Protein AF-A0A7C0VFG9-F1 (afdb_monomer_li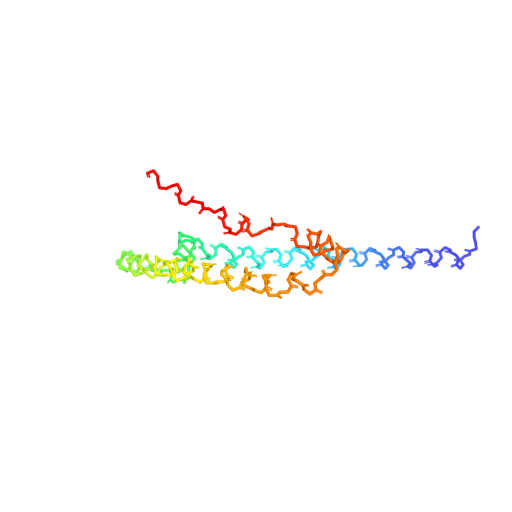te)

Radius of gyration: 24.63 Å; chains: 1; bounding box: 64×40×56 Å

Structure (mmCIF, N/CA/C/O backbone):
data_AF-A0A7C0VFG9-F1
#
_entry.id   AF-A0A7C0VFG9-F1
#
loop_
_atom_site.group_PDB
_atom_site.id
_atom_site.type_symbol
_atom_site.label_atom_id
_atom_site.label_alt_id
_atom_site.label_comp_id
_atom_site.label_asym_id
_atom_site.label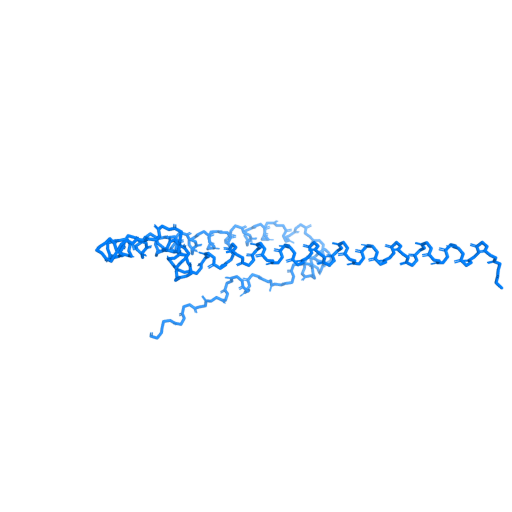_entity_id
_atom_site.label_seq_id
_atom_site.pdbx_PDB_ins_code
_atom_site.Cartn_x
_atom_site.Cartn_y
_atom_site.Cartn_z
_atom_site.occupancy
_atom_site.B_iso_or_equiv
_atom_site.auth_seq_id
_atom_site.auth_comp_id
_atom_site.auth_asym_id
_atom_site.auth_atom_id
_atom_site.pdbx_PDB_model_num
ATOM 1 N N . MET A 1 1 ? 48.348 14.661 -16.070 1.00 58.69 1 MET A N 1
ATOM 2 C CA . MET A 1 1 ? 46.883 14.798 -16.270 1.00 58.69 1 MET A CA 1
ATOM 3 C C . MET A 1 1 ? 46.564 16.241 -16.620 1.00 58.69 1 MET A C 1
ATOM 5 O O . MET A 1 1 ? 46.952 17.123 -15.863 1.00 58.69 1 MET A O 1
ATOM 9 N N . ASN A 1 2 ? 45.917 16.476 -17.762 1.00 79.06 2 ASN A N 1
ATOM 10 C CA . ASN A 1 2 ? 45.603 17.822 -18.243 1.00 79.06 2 ASN A CA 1
ATOM 11 C C . ASN A 1 2 ? 44.552 18.489 -17.327 1.00 79.06 2 ASN A C 1
ATOM 13 O O . ASN A 1 2 ? 43.694 17.800 -16.768 1.00 79.06 2 ASN A O 1
ATOM 17 N N . VAL A 1 3 ? 44.618 19.812 -17.153 1.00 86.69 3 VAL A N 1
ATOM 18 C CA . VAL A 1 3 ? 43.721 20.577 -16.259 1.00 86.69 3 VAL A CA 1
ATOM 19 C C . VAL A 1 3 ? 42.257 20.352 -16.643 1.00 86.69 3 VAL A C 1
ATOM 21 O O . VAL A 1 3 ? 41.425 20.102 -15.778 1.00 86.69 3 VAL A O 1
ATOM 24 N N . LYS A 1 4 ? 41.972 20.289 -17.949 1.00 85.88 4 LYS A N 1
ATOM 25 C CA . LYS A 1 4 ? 40.638 19.988 -18.494 1.00 85.88 4 LYS A CA 1
ATOM 26 C C . LYS A 1 4 ? 40.083 18.651 -17.985 1.00 85.88 4 LYS A C 1
ATOM 28 O O . LYS A 1 4 ? 38.912 18.561 -17.631 1.00 85.88 4 LYS A O 1
ATOM 33 N N . THR A 1 5 ? 40.934 17.627 -17.894 1.00 88.88 5 THR A N 1
ATOM 34 C CA . THR A 1 5 ? 40.551 16.293 -17.414 1.00 88.88 5 THR A CA 1
ATOM 35 C C . THR A 1 5 ? 40.250 16.307 -15.918 1.00 88.88 5 THR A C 1
ATOM 37 O O . THR A 1 5 ? 39.282 15.687 -15.498 1.00 88.88 5 THR A O 1
ATOM 40 N N . LYS A 1 6 ? 41.030 17.048 -15.114 1.00 86.06 6 LYS A N 1
ATOM 41 C CA . LYS A 1 6 ? 40.770 17.219 -13.672 1.00 86.06 6 LYS A CA 1
ATOM 42 C C . LYS A 1 6 ? 39.434 17.917 -13.423 1.00 86.06 6 LYS A C 1
ATOM 44 O O . LYS A 1 6 ? 38.645 17.442 -12.614 1.00 86.06 6 LYS A O 1
ATOM 49 N N . THR A 1 7 ? 39.162 18.999 -14.151 1.00 92.19 7 THR A N 1
ATOM 50 C CA . THR A 1 7 ? 37.910 19.754 -14.020 1.00 92.19 7 THR A CA 1
ATOM 51 C C . THR A 1 7 ? 36.698 18.909 -14.408 1.00 92.19 7 THR A C 1
ATOM 53 O O . THR A 1 7 ? 35.724 18.870 -13.661 1.00 92.19 7 THR A O 1
ATOM 56 N N . ALA A 1 8 ? 36.769 18.171 -15.521 1.00 93.00 8 ALA A N 1
ATOM 57 C CA . ALA A 1 8 ? 35.689 17.275 -15.936 1.00 93.00 8 ALA A CA 1
ATOM 58 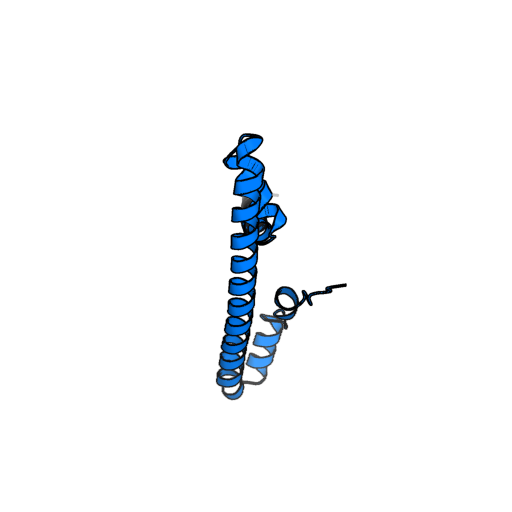C C . ALA A 1 8 ? 35.397 16.189 -14.884 1.00 93.00 8 ALA A C 1
ATOM 60 O O . ALA A 1 8 ? 34.238 15.908 -14.588 1.00 93.00 8 ALA A O 1
ATOM 61 N N . LEU A 1 9 ? 36.442 15.624 -14.273 1.00 94.06 9 LEU A N 1
ATOM 62 C CA . LEU A 1 9 ? 36.315 14.591 -13.243 1.00 94.06 9 LEU A CA 1
ATOM 63 C C . LEU A 1 9 ? 35.624 15.124 -11.982 1.00 94.06 9 LEU A C 1
ATOM 65 O O . LEU A 1 9 ? 34.757 14.452 -11.429 1.00 94.06 9 LEU A O 1
ATOM 69 N N . ILE A 1 10 ? 35.953 16.352 -11.570 1.00 94.19 10 ILE A N 1
ATOM 70 C CA . ILE A 1 10 ? 35.305 17.018 -10.431 1.00 94.19 10 ILE A CA 1
ATOM 71 C C . ILE A 1 10 ? 33.819 17.262 -10.720 1.00 94.19 10 ILE A C 1
ATOM 73 O O . ILE A 1 10 ? 32.992 16.964 -9.865 1.00 94.19 10 ILE A O 1
ATOM 77 N N . ILE A 1 11 ? 33.468 17.738 -11.920 1.00 95.06 11 ILE A N 1
ATOM 78 C CA . ILE A 1 11 ? 32.068 17.989 -12.311 1.00 95.06 11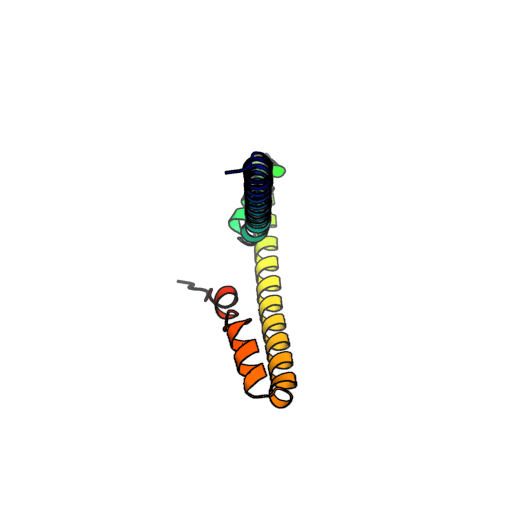 ILE A CA 1
ATOM 79 C C . ILE A 1 11 ? 31.252 16.689 -12.331 1.00 95.06 11 ILE A C 1
ATOM 81 O O . ILE A 1 11 ? 30.128 16.648 -11.834 1.00 95.06 11 ILE A O 1
ATOM 85 N N . ILE A 1 12 ? 31.810 15.609 -12.883 1.00 96.31 12 ILE A N 1
ATOM 86 C CA . ILE A 1 12 ? 31.130 14.308 -12.905 1.00 96.31 12 ILE A CA 1
ATOM 87 C C . ILE A 1 12 ? 30.935 13.792 -11.477 1.00 96.31 12 ILE A C 1
ATOM 89 O O . ILE A 1 12 ? 29.857 13.308 -11.137 1.00 96.31 12 ILE A O 1
ATOM 93 N N . LEU A 1 13 ? 31.951 13.926 -10.622 1.00 95.94 13 LEU A N 1
ATOM 94 C CA . LEU A 1 13 ? 31.876 13.463 -9.242 1.00 95.94 13 LEU A CA 1
ATOM 95 C C . LEU A 1 13 ? 30.819 14.232 -8.439 1.00 95.94 13 LEU A C 1
ATOM 97 O O . LEU A 1 13 ? 30.023 13.615 -7.732 1.00 95.94 13 LEU A O 1
ATOM 101 N N . THR A 1 14 ? 30.760 15.558 -8.572 1.00 96.00 14 THR A N 1
ATOM 102 C CA . THR A 1 14 ? 29.745 16.372 -7.889 1.00 96.00 14 THR A CA 1
ATOM 103 C C . THR A 1 14 ? 28.338 16.078 -8.402 1.00 96.00 14 THR A C 1
ATOM 105 O O . THR A 1 14 ? 27.411 15.978 -7.596 1.00 96.00 14 THR A O 1
ATOM 108 N N . LEU A 1 15 ? 28.170 15.842 -9.707 1.00 95.88 15 LEU A N 1
ATOM 109 C CA . LEU A 1 15 ? 26.893 15.421 -10.286 1.00 95.88 15 LEU A CA 1
ATOM 110 C C . LEU A 1 15 ? 26.432 14.068 -9.725 1.00 95.88 15 LEU A C 1
ATOM 112 O O . LEU A 1 15 ? 25.277 13.928 -9.324 1.00 95.88 15 LEU A O 1
ATOM 116 N N . LEU A 1 16 ? 27.332 13.085 -9.647 1.00 96.50 16 LEU A N 1
ATOM 117 C CA . LEU A 1 16 ? 27.022 11.771 -9.081 1.00 96.50 16 LEU A CA 1
ATOM 118 C C . LEU A 1 16 ? 26.619 11.872 -7.607 1.00 96.50 16 LEU A C 1
ATOM 120 O O . LEU A 1 16 ? 25.638 11.249 -7.202 1.00 96.50 16 LEU A O 1
ATOM 124 N N . ILE A 1 17 ? 27.313 12.696 -6.818 1.00 95.81 17 ILE A N 1
ATOM 125 C CA . ILE A 1 17 ? 26.945 12.957 -5.420 1.00 95.81 17 ILE A CA 1
ATOM 126 C C . ILE A 1 17 ? 25.544 13.579 -5.343 1.00 95.81 17 ILE A C 1
ATOM 128 O O . ILE A 1 17 ? 24.715 13.114 -4.561 1.00 95.81 17 ILE A O 1
ATOM 132 N N . GLY A 1 18 ? 25.242 14.571 -6.185 1.00 94.12 18 GLY A N 1
ATOM 133 C CA . GLY A 1 18 ? 23.918 15.193 -6.250 1.00 94.12 18 GLY A CA 1
ATOM 134 C C . GLY A 1 18 ? 22.802 14.198 -6.586 1.00 94.12 18 GLY A C 1
ATOM 135 O O . GLY A 1 18 ? 21.766 14.186 -5.922 1.00 94.12 18 GLY A O 1
ATOM 136 N N . ILE A 1 19 ? 23.030 13.308 -7.558 1.00 94.12 19 ILE A N 1
ATOM 137 C CA . ILE A 1 19 ? 22.077 12.252 -7.935 1.00 94.12 19 ILE A CA 1
ATOM 138 C C . ILE A 1 19 ? 21.859 11.273 -6.778 1.00 94.12 19 ILE A C 1
ATOM 140 O O . ILE A 1 19 ? 20.716 10.939 -6.462 1.00 94.12 19 ILE A O 1
ATOM 144 N N . LEU A 1 20 ? 22.933 10.825 -6.121 1.00 93.38 20 LEU A N 1
ATOM 145 C CA . LEU A 1 20 ? 22.844 9.898 -4.992 1.00 93.38 20 LEU A CA 1
ATOM 146 C C . LEU A 1 20 ? 22.087 10.515 -3.810 1.00 93.38 20 LEU A C 1
ATOM 148 O O . LEU A 1 20 ? 21.228 9.855 -3.221 1.00 93.38 20 LEU A O 1
ATOM 152 N N . LEU A 1 21 ? 22.350 11.787 -3.501 1.00 92.06 21 LEU A N 1
ATOM 153 C CA . LEU A 1 21 ? 21.631 12.524 -2.462 1.00 92.06 21 LEU A CA 1
ATOM 154 C C . LEU A 1 21 ? 20.154 12.706 -2.823 1.00 92.06 21 LEU A C 1
ATOM 156 O O . LEU A 1 21 ? 19.288 12.402 -2.002 1.00 92.06 21 LEU A O 1
ATOM 160 N N . GLY A 1 22 ? 19.851 13.124 -4.055 1.00 87.25 22 GLY A N 1
ATOM 161 C CA . GLY A 1 22 ? 18.478 13.293 -4.533 1.00 87.25 22 GLY A CA 1
ATOM 162 C C . GLY A 1 22 ? 17.678 11.988 -4.498 1.00 87.25 22 GLY A C 1
ATOM 163 O O . GLY A 1 22 ? 16.572 11.944 -3.955 1.00 87.25 22 GLY A O 1
ATOM 164 N N . ALA A 1 23 ? 18.258 10.893 -4.995 1.00 86.56 23 ALA A N 1
ATOM 165 C CA . ALA A 1 23 ? 17.634 9.572 -4.973 1.00 86.56 23 ALA A CA 1
ATOM 166 C C . ALA A 1 23 ? 17.453 9.036 -3.541 1.00 86.56 23 ALA A C 1
ATOM 168 O O . ALA A 1 23 ? 16.411 8.455 -3.216 1.00 86.56 23 ALA A O 1
ATOM 169 N N . GLY A 1 24 ? 18.440 9.255 -2.666 1.00 85.81 24 GLY A N 1
ATOM 170 C CA . GLY A 1 24 ? 18.382 8.874 -1.256 1.00 85.81 24 GLY A CA 1
ATOM 171 C C . GLY A 1 24 ? 17.272 9.605 -0.499 1.00 85.81 24 GLY A C 1
ATOM 172 O O . GLY A 1 24 ? 16.431 8.964 0.139 1.00 85.81 24 GLY A O 1
ATOM 173 N N . LEU A 1 25 ? 17.215 10.933 -0.630 1.00 82.31 25 LEU A N 1
ATOM 174 C CA . LEU A 1 25 ? 16.179 11.779 -0.031 1.00 82.31 25 LEU A CA 1
ATOM 175 C C . LEU A 1 25 ? 14.783 11.399 -0.529 1.00 82.31 25 LEU A C 1
ATOM 177 O O . LEU A 1 25 ? 13.870 11.224 0.280 1.00 82.31 25 LEU A O 1
ATOM 181 N N . HIS A 1 26 ? 14.624 11.188 -1.837 1.00 78.06 26 HIS A N 1
ATOM 182 C CA . HIS A 1 26 ? 13.350 10.770 -2.415 1.00 78.06 26 HIS A CA 1
ATOM 183 C C . HIS A 1 26 ? 12.873 9.435 -1.827 1.00 78.06 26 HIS A C 1
ATOM 185 O O . HIS A 1 26 ? 11.720 9.306 -1.409 1.00 78.06 26 HIS A O 1
ATOM 191 N N . ARG A 1 27 ? 13.773 8.450 -1.709 1.00 75.81 27 ARG A N 1
ATOM 192 C CA . ARG A 1 27 ? 13.457 7.138 -1.131 1.00 75.81 27 ARG A CA 1
ATOM 193 C C . ARG A 1 27 ? 13.081 7.230 0.348 1.00 75.81 27 ARG A C 1
ATOM 195 O O . ARG A 1 27 ? 12.125 6.574 0.764 1.00 75.81 27 ARG A O 1
ATOM 202 N N . LEU A 1 28 ? 13.795 8.032 1.138 1.00 74.69 28 LEU A N 1
ATOM 203 C CA . LEU A 1 28 ? 13.497 8.238 2.560 1.00 74.69 28 LEU A CA 1
ATOM 204 C C . LEU A 1 28 ? 12.157 8.953 2.770 1.00 74.69 28 LEU A C 1
ATOM 206 O O . LEU A 1 28 ? 11.383 8.548 3.644 1.00 74.69 28 LEU A O 1
ATOM 210 N N . TYR A 1 29 ? 11.860 9.959 1.943 1.00 78.12 29 TYR A N 1
ATOM 211 C CA . TYR A 1 29 ? 10.593 10.688 1.958 1.00 78.12 29 TYR A CA 1
ATOM 212 C C . TYR A 1 29 ? 9.412 9.774 1.611 1.00 78.12 29 TYR A C 1
ATOM 214 O O . TYR A 1 29 ? 8.439 9.697 2.370 1.00 78.12 29 TYR A O 1
ATOM 222 N N . LEU A 1 30 ? 9.522 9.000 0.523 1.00 72.38 30 LEU A N 1
ATOM 223 C CA . LEU A 1 30 ? 8.495 8.030 0.138 1.00 72.38 30 LEU A CA 1
ATOM 224 C C . LEU A 1 30 ? 8.298 6.977 1.231 1.00 72.38 30 LEU A C 1
ATOM 226 O O . LEU A 1 30 ? 7.166 6.700 1.618 1.00 72.38 30 LEU A O 1
ATOM 230 N N . GLN A 1 31 ? 9.381 6.429 1.792 1.00 72.81 31 GLN A N 1
ATOM 231 C CA . GLN A 1 31 ? 9.277 5.441 2.865 1.00 72.81 31 GLN A CA 1
ATOM 232 C C . GLN A 1 31 ? 8.581 5.994 4.110 1.00 72.81 31 GLN A C 1
ATOM 234 O O . GLN A 1 31 ? 7.752 5.292 4.682 1.00 72.81 31 GLN A O 1
ATOM 239 N N . HIS A 1 32 ? 8.864 7.227 4.532 1.00 68.69 32 HIS A N 1
ATOM 240 C CA . HIS A 1 32 ? 8.195 7.820 5.693 1.00 68.69 32 HIS A CA 1
ATOM 241 C C . HIS A 1 32 ? 6.709 8.081 5.438 1.00 68.69 32 HIS A C 1
ATOM 243 O O . HIS A 1 32 ? 5.873 7.774 6.295 1.00 68.69 32 HIS A O 1
ATOM 249 N N . ARG A 1 33 ? 6.358 8.593 4.252 1.00 67.81 33 ARG A N 1
ATOM 250 C CA . ARG A 1 33 ? 4.963 8.874 3.891 1.00 67.81 33 ARG A CA 1
ATOM 251 C C . ARG A 1 33 ? 4.152 7.588 3.730 1.00 67.81 33 ARG A C 1
ATOM 253 O O . ARG A 1 33 ? 3.077 7.475 4.317 1.00 67.81 33 ARG A O 1
ATOM 260 N N . LEU A 1 34 ? 4.694 6.586 3.033 1.00 60.88 34 LEU A N 1
ATOM 261 C CA . LEU A 1 34 ? 4.055 5.274 2.915 1.00 60.88 34 LEU A CA 1
ATOM 262 C C . LEU A 1 34 ? 3.947 4.573 4.269 1.00 60.88 34 LEU A C 1
ATOM 264 O O . LEU A 1 34 ? 2.897 4.013 4.558 1.00 60.88 34 LEU A O 1
ATOM 268 N N . ARG A 1 35 ? 4.966 4.634 5.138 1.00 61.28 35 ARG A N 1
ATOM 269 C CA . ARG A 1 35 ? 4.872 4.052 6.489 1.00 61.28 35 ARG A CA 1
ATOM 270 C C . ARG A 1 35 ? 3.750 4.684 7.304 1.00 61.28 35 ARG A C 1
ATOM 272 O O . ARG A 1 35 ? 3.055 3.950 7.992 1.00 61.28 35 ARG A O 1
ATOM 279 N N . ARG A 1 36 ? 3.520 6.001 7.220 1.00 59.94 36 ARG A N 1
ATOM 280 C CA . ARG A 1 36 ? 2.368 6.638 7.892 1.00 59.94 36 ARG A CA 1
ATOM 281 C C . ARG A 1 36 ? 1.033 6.099 7.376 1.00 59.94 36 ARG A C 1
ATOM 283 O O . ARG A 1 36 ? 0.181 5.755 8.188 1.00 59.94 36 ARG A O 1
ATOM 290 N N . ILE A 1 37 ? 0.883 5.970 6.058 1.00 58.50 37 ILE A N 1
ATOM 291 C CA . ILE A 1 37 ? -0.342 5.449 5.431 1.00 58.50 37 ILE A CA 1
ATOM 292 C C . ILE A 1 37 ? -0.551 3.969 5.779 1.00 58.50 37 ILE A C 1
ATOM 294 O O . ILE A 1 37 ? -1.650 3.572 6.142 1.00 58.50 37 ILE A O 1
ATOM 298 N N . VAL A 1 38 ? 0.502 3.152 5.744 1.00 60.59 38 VAL A N 1
ATOM 299 C CA . VAL A 1 38 ? 0.441 1.727 6.109 1.00 60.59 38 VAL A CA 1
ATOM 300 C C . VAL A 1 38 ? 0.179 1.547 7.607 1.00 60.59 38 VAL A C 1
ATOM 302 O O . VAL A 1 38 ? -0.567 0.658 8.004 1.00 60.59 38 VAL A O 1
ATOM 305 N N . ASN A 1 39 ? 0.731 2.410 8.460 1.00 57.31 39 ASN A N 1
ATOM 306 C CA . ASN A 1 39 ? 0.497 2.363 9.902 1.00 57.31 39 ASN A CA 1
ATOM 307 C C . ASN A 1 39 ? -0.938 2.749 10.276 1.00 57.31 39 ASN A C 1
ATOM 309 O O . ASN A 1 39 ? -1.483 2.155 11.201 1.00 57.31 39 ASN A O 1
ATOM 313 N N . LEU A 1 40 ? -1.576 3.666 9.538 1.00 57.00 40 LEU A N 1
ATOM 314 C CA . LEU A 1 40 ? -3.010 3.961 9.676 1.00 57.00 40 LEU A CA 1
ATOM 315 C C . LEU A 1 40 ? -3.898 2.741 9.424 1.00 57.00 40 LEU A C 1
ATOM 317 O O . LEU A 1 40 ? -5.019 2.686 9.912 1.00 57.00 40 LEU A O 1
ATOM 321 N N . GLN A 1 41 ? -3.393 1.737 8.710 1.00 59.38 41 GLN A N 1
ATOM 322 C CA . GLN A 1 41 ? -4.139 0.512 8.475 1.00 59.38 41 GLN A CA 1
ATOM 323 C C . GLN A 1 41 ? -4.168 -0.431 9.687 1.00 59.38 41 GLN A C 1
ATOM 325 O O . GLN A 1 41 ? -4.866 -1.444 9.650 1.00 59.38 41 GLN A O 1
ATOM 330 N N . ARG A 1 42 ? -3.400 -0.150 10.751 1.00 66.81 42 ARG A N 1
ATOM 331 C CA . ARG A 1 42 ? -3.489 -0.909 12.002 1.00 66.81 42 ARG A CA 1
ATOM 332 C C . ARG A 1 42 ? -4.538 -0.273 12.908 1.00 66.81 42 ARG A C 1
ATOM 334 O O . ARG A 1 42 ? -4.375 0.896 13.262 1.00 66.81 42 ARG A O 1
ATOM 341 N N . PRO A 1 43 ? -5.528 -1.042 13.387 1.00 66.81 43 PRO A N 1
ATOM 342 C CA . PRO A 1 43 ? -6.653 -0.498 14.131 1.00 66.81 43 PRO A CA 1
ATOM 343 C C . PRO A 1 43 ? -6.263 0.388 15.308 1.00 66.81 43 PRO A C 1
ATOM 345 O O . PRO A 1 43 ? -6.678 1.537 15.429 1.00 66.81 43 PRO A O 1
ATOM 348 N N . PHE A 1 44 ? -5.353 -0.136 16.124 1.00 68.81 44 PHE A N 1
ATOM 349 C CA . PHE A 1 44 ? -4.848 0.534 17.311 1.00 68.81 44 PHE A CA 1
ATOM 350 C C . PHE A 1 44 ? -4.102 1.840 16.997 1.00 68.81 44 PHE A C 1
ATOM 352 O O . PHE A 1 44 ? -4.173 2.802 17.760 1.00 68.81 44 PHE A O 1
ATOM 359 N N . LEU A 1 45 ? -3.389 1.898 15.868 1.00 71.25 45 LEU A N 1
ATOM 360 C CA . LEU A 1 45 ? -2.629 3.086 15.481 1.00 71.25 45 LEU A CA 1
ATOM 361 C C . LEU A 1 45 ? -3.544 4.192 14.951 1.00 71.25 45 LEU A C 1
ATOM 363 O O . LEU A 1 45 ? -3.266 5.361 15.209 1.00 71.25 45 LEU A O 1
ATOM 367 N N . MET A 1 46 ? -4.637 3.837 14.271 1.00 74.44 46 MET A N 1
ATOM 368 C CA . MET A 1 46 ? -5.630 4.808 13.812 1.00 74.44 46 MET A CA 1
ATOM 369 C C . MET A 1 46 ? -6.373 5.444 14.989 1.00 74.44 46 MET A C 1
ATOM 371 O O . MET A 1 46 ? -6.434 6.669 15.070 1.00 74.44 46 MET A O 1
ATOM 375 N N . THR A 1 47 ? -6.839 4.636 15.950 1.00 78.38 47 THR A N 1
ATOM 376 C CA . THR A 1 47 ? -7.467 5.140 17.184 1.00 78.38 47 THR A CA 1
ATOM 377 C C . THR A 1 47 ? -6.517 6.060 17.951 1.00 78.38 47 THR A C 1
ATOM 379 O O . THR A 1 47 ? -6.885 7.181 18.286 1.00 78.38 47 THR A O 1
ATOM 382 N N . ARG A 1 48 ? -5.257 5.647 18.149 1.00 79.94 48 ARG A N 1
ATOM 383 C CA . ARG A 1 48 ? -4.255 6.452 18.866 1.00 79.94 48 ARG A CA 1
ATOM 384 C C . ARG A 1 48 ? -3.891 7.749 18.136 1.00 79.94 48 ARG A C 1
ATOM 386 O O . ARG A 1 48 ? -3.582 8.745 18.785 1.00 79.94 48 ARG A O 1
ATOM 393 N N . MET A 1 49 ? -3.893 7.747 16.801 1.00 81.44 49 MET A N 1
ATOM 394 C CA . MET A 1 49 ? -3.671 8.963 16.015 1.00 81.44 49 MET A CA 1
ATOM 395 C C . MET A 1 49 ? -4.853 9.926 16.150 1.00 81.44 49 MET A C 1
ATOM 397 O O . MET A 1 49 ? -4.631 11.103 16.409 1.00 81.44 49 MET A O 1
ATOM 401 N N . MET A 1 50 ? -6.082 9.422 16.022 1.00 82.06 50 MET A N 1
ATOM 402 C CA . MET A 1 50 ? -7.309 10.206 16.179 1.00 82.06 50 MET A CA 1
ATOM 403 C C . MET A 1 50 ? -7.411 10.814 17.581 1.00 82.06 50 MET A C 1
ATOM 405 O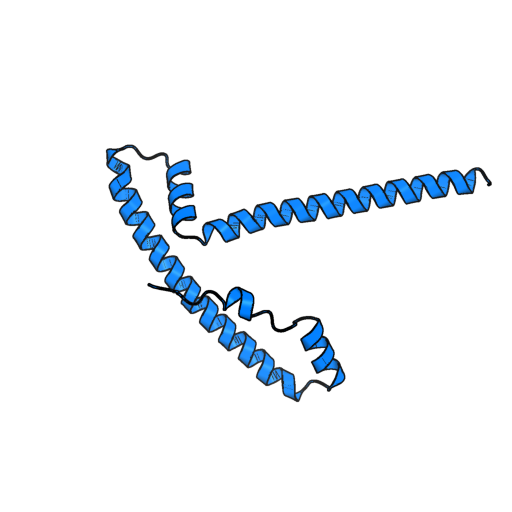 O . MET A 1 50 ? -7.622 12.014 17.696 1.00 82.06 50 MET A O 1
ATOM 409 N N . GLU A 1 51 ? -7.148 10.039 18.638 1.00 84.31 51 GLU A N 1
ATOM 410 C CA . GLU A 1 51 ? -7.108 10.557 20.015 1.00 84.31 51 GLU A CA 1
ATOM 411 C C . GLU A 1 51 ? -6.072 11.674 20.191 1.00 84.31 51 GLU A C 1
ATOM 413 O O . GLU A 1 51 ? -6.344 12.662 20.864 1.00 84.31 51 GLU A O 1
ATOM 418 N N . ARG A 1 52 ? -4.893 11.556 19.563 1.00 86.06 52 ARG A N 1
ATOM 419 C CA . ARG A 1 52 ? -3.851 12.593 19.632 1.00 86.06 52 ARG A CA 1
ATOM 420 C C . ARG A 1 52 ? -4.264 13.892 18.934 1.00 86.06 52 ARG A C 1
ATOM 422 O O . ARG A 1 52 ? -3.826 14.958 19.352 1.00 86.06 52 ARG A O 1
ATOM 429 N N . VAL A 1 53 ? -5.043 13.800 17.858 1.00 87.06 53 VAL A N 1
ATOM 430 C CA . VAL A 1 53 ? -5.507 14.970 17.097 1.00 87.06 53 VAL A CA 1
ATOM 431 C C . VAL A 1 53 ? -6.702 15.627 17.782 1.00 87.06 53 VAL A C 1
ATOM 433 O O . VAL A 1 53 ? -6.719 16.843 17.916 1.00 87.06 53 VAL A O 1
ATOM 436 N N . ILE A 1 54 ? -7.672 14.827 18.227 1.00 88.25 54 ILE A N 1
ATOM 437 C CA . ILE A 1 54 ? -8.926 15.306 18.825 1.00 88.25 54 ILE A CA 1
ATOM 438 C C . ILE A 1 54 ? -8.714 15.777 20.270 1.00 88.25 54 ILE A C 1
ATOM 440 O O . ILE A 1 54 ? -9.418 16.675 20.710 1.00 88.25 54 ILE A O 1
ATOM 444 N N . GLN A 1 55 ? -7.748 15.193 20.992 1.00 89.62 55 GLN A N 1
ATOM 445 C CA . GLN A 1 55 ? -7.453 15.488 22.403 1.00 89.62 55 GLN A CA 1
ATOM 446 C C . GLN A 1 55 ? -8.717 15.503 23.288 1.00 89.62 55 GLN A C 1
ATOM 448 O O . GLN A 1 55 ? -9.030 16.520 23.903 1.00 89.62 55 GLN A O 1
ATOM 453 N N . PRO A 1 56 ? -9.478 14.393 23.338 1.00 87.25 56 PRO A N 1
ATOM 454 C CA . PRO A 1 56 ? -10.754 14.369 24.043 1.00 87.25 56 PRO A CA 1
ATOM 455 C C . PRO A 1 56 ? -10.580 14.527 25.558 1.00 87.25 56 PRO A C 1
ATOM 457 O O . PRO A 1 56 ? -9.614 14.018 26.136 1.00 87.25 56 PRO A O 1
ATOM 460 N N . SER A 1 57 ? -11.554 15.176 26.199 1.00 90.38 57 SER A N 1
ATOM 461 C CA . SER A 1 57 ? -11.671 15.206 27.663 1.00 90.38 57 SER A CA 1
ATOM 462 C C . SER A 1 5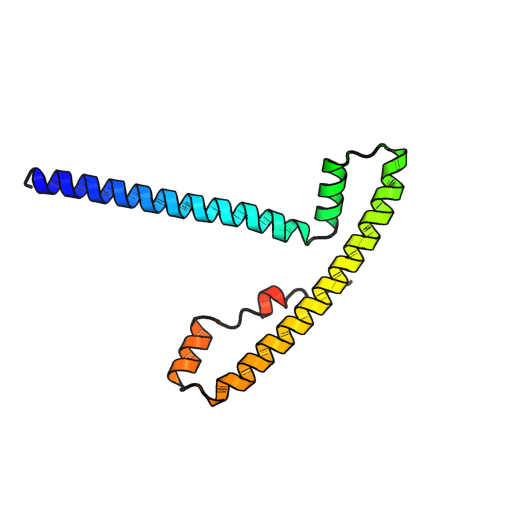7 ? -11.842 13.790 28.242 1.00 90.38 57 SER A C 1
ATOM 464 O O . SER A 1 57 ? -12.230 12.867 27.511 1.00 90.38 57 SER A O 1
ATOM 466 N N . PRO A 1 58 ? -11.571 13.582 29.546 1.00 86.00 58 PRO A N 1
ATOM 467 C CA . PRO A 1 58 ? -11.749 12.282 30.186 1.00 86.00 58 PRO A CA 1
ATOM 468 C C . PRO A 1 58 ? -13.160 11.710 30.011 1.00 86.00 58 PRO A C 1
ATOM 470 O O . PRO A 1 58 ? -13.278 10.523 29.713 1.00 86.00 58 PRO A O 1
ATOM 473 N N . GLU A 1 59 ? -14.207 12.541 30.102 1.00 88.31 59 GLU A N 1
ATOM 474 C CA . GLU A 1 59 ? -15.592 12.078 29.941 1.00 88.31 59 GLU A CA 1
ATOM 475 C C . GLU A 1 59 ? -15.920 11.701 28.487 1.00 88.31 59 GLU A C 1
ATOM 477 O O . GLU A 1 59 ? -16.633 10.735 28.230 1.00 88.31 59 GLU A O 1
ATOM 482 N N . GLN A 1 60 ? -15.370 12.423 27.505 1.00 88.31 60 GLN A N 1
ATOM 483 C CA . GLN A 1 60 ? -15.609 12.141 26.082 1.00 88.31 60 GLN A CA 1
ATOM 484 C C . GLN A 1 60 ? -14.813 10.939 25.567 1.00 88.31 60 GLN A C 1
ATOM 486 O O . GLN A 1 60 ? -15.156 10.347 24.538 1.00 88.31 60 GLN A O 1
ATOM 491 N N . ARG A 1 61 ? -13.716 10.593 26.246 1.00 87.38 61 ARG A N 1
ATOM 492 C CA . ARG A 1 61 ? -12.755 9.601 25.767 1.00 87.38 61 ARG A CA 1
ATOM 493 C C . ARG A 1 61 ? -13.385 8.229 25.572 1.00 87.38 61 ARG A C 1
ATOM 495 O O . ARG A 1 61 ? -13.097 7.580 24.567 1.00 87.38 61 ARG A O 1
ATOM 502 N N . GLU A 1 62 ? -14.220 7.792 26.506 1.00 87.69 62 GLU A N 1
ATOM 503 C CA . GLU A 1 62 ? -14.822 6.458 26.468 1.00 87.69 62 GLU A CA 1
ATOM 504 C C . GLU A 1 62 ? -15.778 6.304 25.275 1.00 87.69 62 GLU A C 1
ATOM 506 O O . GLU A 1 62 ? -15.649 5.366 24.479 1.00 87.69 62 GLU A O 1
ATOM 511 N N . GLU A 1 63 ? -16.657 7.286 25.067 1.00 89.69 63 GLU A N 1
ATOM 512 C CA . GLU A 1 63 ? -17.599 7.292 23.944 1.00 89.69 63 GLU A CA 1
ATOM 513 C C . GLU A 1 63 ? -16.882 7.402 22.591 1.00 89.69 63 GLU A C 1
ATOM 515 O O . GLU A 1 63 ? -17.170 6.644 21.657 1.00 89.69 63 GLU A O 1
ATOM 520 N N . ILE A 1 64 ? -15.864 8.262 22.484 1.00 88.31 64 ILE A N 1
ATOM 521 C CA . ILE A 1 64 ? -15.057 8.378 21.261 1.00 88.31 64 ILE A CA 1
ATOM 522 C C . ILE A 1 64 ? -14.307 7.072 20.977 1.00 88.31 64 ILE A C 1
ATOM 524 O O . ILE A 1 64 ? -14.285 6.614 19.831 1.00 88.31 64 ILE A O 1
ATOM 528 N N . GLN A 1 65 ? -13.733 6.420 21.991 1.00 86.69 65 GLN A N 1
ATOM 529 C CA . GLN A 1 65 ? -13.062 5.130 21.815 1.00 86.69 65 GLN A CA 1
ATOM 530 C C . GLN A 1 65 ? -14.014 4.052 21.304 1.00 86.69 65 GLN A C 1
ATOM 532 O O . GLN A 1 65 ? -13.646 3.276 20.417 1.00 86.69 65 GLN A O 1
ATOM 537 N N . LYS A 1 66 ? -15.243 4.012 21.820 1.00 87.94 66 LYS A N 1
ATOM 538 C CA . LYS A 1 66 ? -16.279 3.073 21.381 1.00 87.94 66 LYS A CA 1
ATOM 539 C C . LYS A 1 66 ? -16.649 3.282 19.911 1.00 87.94 66 LYS A C 1
ATOM 541 O O . LYS A 1 66 ? -16.702 2.307 19.152 1.00 87.94 66 LYS A O 1
ATOM 546 N N . ILE A 1 67 ? -16.829 4.536 19.488 1.00 89.31 67 ILE A N 1
ATOM 547 C CA . ILE A 1 67 ? -17.085 4.904 18.086 1.00 89.31 67 ILE A CA 1
ATOM 548 C C . ILE A 1 67 ? -15.897 4.489 17.210 1.00 89.31 67 ILE A C 1
ATOM 550 O O . ILE A 1 67 ? -16.061 3.737 16.243 1.00 89.31 67 ILE A O 1
ATOM 554 N N . LEU A 1 68 ? -14.682 4.909 17.575 1.00 87.00 68 LEU A N 1
ATOM 555 C CA . LEU A 1 68 ? -13.471 4.628 16.807 1.00 87.00 68 LEU A CA 1
ATOM 556 C C . LEU A 1 68 ? -13.243 3.124 16.645 1.00 87.00 68 LEU A C 1
ATOM 558 O O . LEU A 1 68 ? -12.980 2.680 15.530 1.00 87.00 68 LEU A O 1
ATOM 562 N N . ARG A 1 69 ? -13.396 2.316 17.702 1.00 84.12 69 ARG A N 1
ATOM 563 C CA . ARG A 1 69 ? -13.242 0.852 17.623 1.00 84.12 69 ARG A CA 1
ATOM 564 C C . ARG A 1 69 ? -14.205 0.226 16.615 1.00 84.12 69 ARG A C 1
ATOM 566 O O . ARG A 1 69 ? -13.767 -0.552 15.768 1.00 84.12 69 ARG A O 1
ATOM 573 N N . ARG A 1 70 ? -15.488 0.603 16.652 1.00 86.75 70 ARG A N 1
ATOM 574 C CA . ARG A 1 70 ? -16.517 0.072 15.740 1.00 86.75 70 ARG A CA 1
ATOM 575 C C . ARG A 1 70 ? -16.192 0.367 14.277 1.00 86.75 70 ARG A C 1
ATOM 577 O O . ARG A 1 70 ? -16.226 -0.533 13.439 1.00 86.75 70 ARG A O 1
ATOM 584 N N . HIS A 1 71 ? -15.857 1.617 13.965 1.00 87.75 71 HIS A N 1
ATOM 585 C CA . HIS A 1 71 ? -15.561 2.012 12.587 1.00 87.75 71 HIS A CA 1
ATOM 586 C C . HIS A 1 71 ? -14.240 1.438 12.092 1.00 87.75 71 HIS A C 1
ATOM 588 O O . HIS A 1 71 ? -14.135 1.033 10.938 1.00 87.75 71 HIS A O 1
ATOM 594 N N . THR A 1 72 ? -13.252 1.334 12.974 1.00 83.00 72 THR A N 1
ATOM 595 C CA . THR A 1 72 ? -11.969 0.727 12.637 1.00 83.00 72 THR A CA 1
ATOM 596 C C . THR A 1 72 ? -12.124 -0.754 12.297 1.00 83.00 72 THR A C 1
ATOM 598 O O . THR A 1 72 ? -11.542 -1.209 11.316 1.00 83.00 72 THR A O 1
ATOM 601 N N . GLN A 1 73 ? -12.951 -1.495 13.043 1.00 83.75 73 GLN A N 1
ATOM 602 C CA . GLN A 1 73 ? -13.260 -2.887 12.713 1.00 83.75 73 GLN A CA 1
ATOM 603 C C . GLN A 1 73 ? -13.952 -2.997 11.348 1.00 83.75 73 GLN A C 1
ATOM 605 O O . GLN A 1 73 ? -13.519 -3.771 10.502 1.00 83.75 73 GLN A O 1
ATOM 610 N N . ARG A 1 74 ? -14.953 -2.151 11.079 1.00 86.94 74 ARG A N 1
ATOM 611 C CA . ARG A 1 74 ? -15.643 -2.148 9.781 1.00 86.94 74 ARG A CA 1
ATOM 612 C C . ARG A 1 74 ? -14.705 -1.835 8.612 1.00 86.94 74 ARG A C 1
ATOM 614 O O . ARG A 1 74 ? -14.840 -2.420 7.543 1.00 86.94 74 ARG A O 1
ATOM 621 N N . LEU A 1 75 ? -13.738 -0.939 8.807 1.00 82.69 75 LEU A N 1
ATOM 622 C CA . LEU A 1 75 ? -12.713 -0.643 7.803 1.00 82.69 75 LEU A CA 1
ATOM 623 C C . LEU A 1 75 ? -11.776 -1.832 7.552 1.00 82.69 75 LEU A C 1
ATOM 625 O O . LEU A 1 75 ? -11.361 -2.032 6.412 1.00 82.69 75 LEU A O 1
ATOM 629 N N . LEU A 1 76 ? -11.462 -2.634 8.577 1.00 81.88 76 LEU A N 1
ATOM 630 C CA . LEU A 1 76 ? -10.713 -3.881 8.389 1.00 81.88 76 LEU A CA 1
ATOM 631 C C . LEU A 1 76 ? -11.489 -4.888 7.547 1.00 81.88 76 LEU A C 1
ATOM 633 O O . LEU A 1 76 ? -10.899 -5.503 6.662 1.00 81.88 76 LEU A O 1
ATOM 637 N N . ASP A 1 77 ? -12.787 -5.038 7.804 1.00 85.88 77 ASP A N 1
ATOM 638 C CA . ASP A 1 77 ? -13.630 -5.964 7.048 1.00 85.88 77 ASP A CA 1
ATOM 639 C C . ASP A 1 77 ? -13.733 -5.527 5.579 1.00 85.88 77 ASP A C 1
ATOM 641 O O . ASP A 1 77 ? -13.440 -6.318 4.685 1.00 85.88 77 ASP A O 1
ATOM 645 N N . ILE A 1 78 ? -13.998 -4.237 5.319 1.00 85.81 78 ILE A N 1
ATOM 646 C CA . ILE A 1 78 ? -13.999 -3.667 3.957 1.00 85.81 78 ILE A CA 1
ATOM 647 C C . ILE A 1 78 ? -12.665 -3.926 3.256 1.00 85.81 78 ILE A C 1
ATOM 649 O O . ILE A 1 78 ? -12.629 -4.303 2.084 1.00 85.81 78 ILE A O 1
ATOM 653 N N . ARG A 1 79 ? -11.554 -3.717 3.967 1.00 79.75 79 ARG A N 1
ATOM 654 C CA . ARG A 1 79 ? -10.223 -3.959 3.422 1.00 79.75 79 ARG A CA 1
ATOM 655 C C . ARG A 1 79 ? -10.028 -5.430 3.064 1.00 79.75 79 ARG A C 1
ATOM 657 O O . ARG A 1 79 ? -9.510 -5.702 1.987 1.00 79.75 79 ARG A O 1
ATOM 664 N N . ARG A 1 80 ? -10.413 -6.357 3.943 1.00 81.19 80 ARG A N 1
ATOM 665 C CA . ARG A 1 80 ? -10.286 -7.800 3.704 1.00 81.19 80 ARG A CA 1
ATOM 666 C C . ARG A 1 80 ? -11.071 -8.217 2.462 1.00 81.19 80 ARG A C 1
ATOM 668 O O . ARG A 1 80 ? -10.528 -8.914 1.607 1.00 81.19 80 ARG A O 1
ATOM 675 N N . ASP A 1 81 ? -12.299 -7.730 2.332 1.00 86.62 81 ASP A N 1
ATOM 676 C CA . ASP A 1 81 ? -13.156 -8.020 1.183 1.00 86.62 81 ASP A CA 1
ATOM 677 C C . ASP A 1 81 ? -12.575 -7.433 -0.110 1.00 86.62 81 ASP A C 1
ATOM 679 O O . ASP A 1 81 ? -12.561 -8.089 -1.154 1.00 86.62 81 ASP A O 1
ATOM 683 N N . PHE A 1 82 ? -12.049 -6.207 -0.051 1.00 82.50 82 PHE A N 1
ATOM 684 C CA . PHE A 1 82 ? -11.368 -5.577 -1.179 1.00 82.50 82 PHE A CA 1
ATOM 685 C C . PHE A 1 82 ? -10.105 -6.346 -1.587 1.00 82.50 82 PHE A C 1
ATOM 687 O O . PHE A 1 82 ? -9.904 -6.597 -2.770 1.00 82.50 82 PHE A O 1
ATOM 694 N N . GLU A 1 83 ? -9.272 -6.763 -0.631 1.00 79.94 83 GLU A N 1
ATOM 695 C CA . GLU A 1 83 ? -8.069 -7.559 -0.900 1.00 79.94 83 GLU A CA 1
ATOM 696 C C . GLU A 1 83 ? -8.410 -8.906 -1.549 1.00 79.94 83 GLU A C 1
ATOM 698 O O . GLU A 1 83 ? -7.707 -9.349 -2.461 1.00 79.94 83 GLU A O 1
ATOM 703 N N . GLU A 1 84 ? -9.501 -9.548 -1.129 1.00 82.25 84 GLU A N 1
ATOM 704 C CA . GLU A 1 84 ? -9.990 -10.764 -1.772 1.00 82.25 84 GLU A CA 1
ATOM 705 C C . GLU A 1 84 ? -10.467 -10.515 -3.206 1.00 82.25 84 GLU A C 1
ATOM 707 O O . GLU A 1 84 ? -10.074 -11.262 -4.105 1.00 82.25 84 GLU A O 1
ATOM 712 N N . LYS A 1 85 ? -11.273 -9.473 -3.438 1.00 85.88 85 LYS A N 1
ATOM 713 C CA . LYS A 1 85 ? -11.743 -9.114 -4.785 1.00 85.88 85 LYS A CA 1
ATOM 714 C C . LYS A 1 85 ? -10.574 -8.789 -5.707 1.00 85.88 85 LYS A C 1
ATOM 716 O O . LYS A 1 85 ? -10.451 -9.385 -6.768 1.00 85.88 85 LYS A O 1
ATOM 721 N N . MET A 1 86 ? -9.651 -7.945 -5.252 1.00 83.31 86 MET A N 1
ATOM 722 C CA . MET A 1 86 ? -8.440 -7.603 -5.996 1.00 83.31 86 MET A CA 1
ATOM 723 C C . MET A 1 86 ? -7.600 -8.836 -6.333 1.00 83.31 86 MET A C 1
ATOM 725 O O . MET A 1 86 ? -7.080 -8.933 -7.440 1.00 83.31 86 MET A O 1
ATOM 729 N N . ARG A 1 87 ? -7.470 -9.795 -5.405 1.00 80.75 87 ARG A N 1
ATOM 730 C CA . ARG A 1 87 ? -6.765 -11.056 -5.676 1.00 80.75 87 ARG A CA 1
ATOM 731 C C . ARG A 1 87 ? -7.436 -11.839 -6.804 1.00 80.75 87 ARG A C 1
ATOM 733 O O . ARG A 1 87 ? -6.724 -12.355 -7.657 1.00 80.75 87 ARG A O 1
ATOM 740 N N . LYS A 1 88 ? -8.767 -11.948 -6.786 1.00 85.50 88 LYS A N 1
ATOM 741 C CA . LYS A 1 88 ? -9.526 -12.676 -7.813 1.00 85.50 88 LYS A CA 1
ATOM 742 C C . LYS A 1 88 ? -9.368 -12.024 -9.187 1.00 85.50 88 LYS A C 1
ATOM 744 O O . LYS A 1 88 ? -9.035 -12.727 -10.129 1.00 85.50 88 LYS A O 1
ATOM 749 N N . GLU A 1 89 ? -9.498 -10.702 -9.272 1.00 88.25 89 GLU A N 1
ATOM 750 C CA . GLU A 1 89 ? -9.340 -9.963 -10.535 1.00 88.25 89 GLU A CA 1
ATOM 751 C C . GLU A 1 89 ? -7.930 -10.091 -11.118 1.00 88.25 89 GLU A C 1
ATOM 753 O O . GLU A 1 89 ? -7.753 -10.345 -12.304 1.00 88.25 89 GLU A O 1
ATOM 758 N N . VAL A 1 90 ? -6.897 -9.973 -10.280 1.00 83.19 90 VAL A N 1
ATOM 759 C CA . VAL A 1 90 ? -5.511 -10.149 -10.737 1.00 83.19 90 VAL A CA 1
ATOM 760 C C . VAL A 1 90 ? -5.265 -11.567 -11.254 1.00 83.19 90 VAL A C 1
ATOM 762 O O . VAL A 1 90 ? -4.547 -11.747 -12.238 1.00 83.19 90 VAL A O 1
ATOM 765 N N . GLU A 1 91 ? -5.834 -12.574 -10.591 1.00 83.88 91 GLU A N 1
ATOM 766 C CA . GLU A 1 91 ? -5.717 -13.962 -11.034 1.00 83.88 91 GLU A CA 1
ATOM 767 C C . GLU A 1 91 ? -6.459 -14.189 -12.359 1.00 83.88 91 GLU A C 1
ATOM 769 O O . GLU A 1 91 ? -5.910 -14.838 -13.244 1.00 83.88 91 GLU A O 1
ATOM 774 N N . ALA A 1 92 ? -7.640 -13.592 -12.539 1.00 87.31 92 ALA A N 1
ATOM 775 C CA . ALA A 1 92 ? -8.381 -13.638 -13.799 1.00 87.31 92 ALA A CA 1
ATOM 776 C C . ALA A 1 92 ? -7.574 -13.017 -14.952 1.00 87.31 92 ALA A C 1
ATOM 778 O O . ALA A 1 92 ? -7.345 -13.675 -15.965 1.00 87.31 92 ALA A O 1
ATOM 779 N N . ILE A 1 93 ? -7.013 -11.817 -14.751 1.00 87.44 93 ILE A N 1
ATOM 780 C CA . ILE A 1 93 ? -6.123 -11.161 -15.726 1.00 87.44 93 ILE A CA 1
ATOM 781 C C . ILE A 1 93 ? -4.958 -12.081 -16.106 1.00 87.44 93 ILE A C 1
ATOM 783 O O . ILE A 1 93 ? -4.592 -12.192 -17.277 1.00 87.44 93 ILE A O 1
ATOM 787 N N . ARG A 1 94 ? -4.353 -12.753 -15.119 1.00 84.50 94 ARG A N 1
ATOM 788 C CA . ARG A 1 94 ? -3.255 -13.684 -15.380 1.00 84.50 94 ARG A CA 1
ATOM 789 C C . ARG A 1 94 ? -3.717 -14.852 -16.244 1.00 84.50 94 ARG A C 1
ATOM 791 O O . ARG A 1 94 ? -3.011 -15.191 -17.186 1.00 84.50 94 ARG A O 1
ATOM 798 N N . GLN A 1 95 ? -4.856 -15.457 -15.925 1.00 87.12 95 GLN A N 1
ATOM 799 C CA . GLN A 1 95 ? -5.396 -16.600 -16.663 1.00 87.12 95 GLN A CA 1
ATOM 800 C C . GLN A 1 95 ? -5.758 -16.239 -18.106 1.00 87.12 95 GLN A C 1
ATOM 802 O O . GLN A 1 95 ? -5.494 -17.031 -19.005 1.00 87.12 95 GLN A O 1
ATOM 807 N N . GLU A 1 96 ? -6.287 -15.038 -18.337 1.00 90.88 96 GLU A N 1
ATOM 808 C CA . GLU A 1 96 ? -6.636 -14.556 -19.678 1.00 90.88 96 GLU A CA 1
ATOM 809 C C . GLU A 1 96 ? -5.401 -14.238 -20.533 1.00 90.88 96 GLU A C 1
ATOM 811 O O . GLU A 1 96 ? -5.382 -14.516 -21.732 1.00 90.88 96 GLU A O 1
ATOM 816 N N . ILE A 1 97 ? -4.343 -13.689 -19.929 1.00 90.38 97 ILE A N 1
ATOM 817 C CA . ILE A 1 97 ? -3.126 -13.301 -20.654 1.00 90.38 97 ILE A CA 1
ATOM 818 C C . ILE A 1 97 ? -2.168 -14.486 -20.847 1.00 90.38 97 ILE A C 1
ATOM 820 O O . ILE A 1 97 ? -1.499 -14.556 -21.875 1.00 90.38 97 ILE A O 1
ATOM 824 N N . ASP A 1 98 ? -2.087 -15.431 -19.902 1.00 88.19 98 ASP A N 1
ATOM 825 C CA . ASP A 1 98 ? -1.144 -16.560 -19.953 1.00 88.19 98 ASP A CA 1
ATOM 826 C C . ASP A 1 98 ? -1.138 -17.365 -21.273 1.00 88.19 98 ASP A C 1
ATOM 828 O O . ASP A 1 98 ? -0.038 -17.679 -21.747 1.00 88.19 98 ASP A O 1
ATOM 832 N N . PRO A 1 99 ? -2.277 -17.682 -21.924 1.00 93.31 99 PRO A N 1
ATOM 833 C CA . PRO A 1 99 ? -2.265 -18.383 -23.210 1.00 93.31 99 PRO A CA 1
ATOM 834 C C . PRO A 1 99 ? -1.700 -17.542 -24.365 1.00 93.31 99 PRO A C 1
ATOM 836 O O . PRO A 1 99 ? -1.252 -18.107 -25.360 1.00 93.31 99 PRO A O 1
ATOM 839 N N . LEU A 1 100 ? -1.676 -16.212 -24.240 1.00 94.44 100 LEU A N 1
ATOM 840 C CA . LEU A 1 100 ? -1.169 -15.289 -25.263 1.00 94.44 100 LEU A CA 1
ATOM 841 C C . LEU A 1 100 ? 0.348 -15.063 -25.167 1.00 94.44 100 LEU A C 1
ATOM 843 O O . LEU A 1 100 ? 0.948 -14.471 -26.065 1.00 94.44 100 LEU A O 1
ATOM 847 N N . LEU A 1 101 ? 0.981 -15.497 -24.074 1.00 90.88 101 LEU A N 1
ATOM 848 C CA . LEU A 1 101 ? 2.393 -15.234 -23.817 1.00 90.88 101 LEU A CA 1
ATOM 849 C C . LEU A 1 101 ? 3.298 -16.335 -24.366 1.00 90.88 101 LEU A C 1
ATOM 851 O O . LEU A 1 101 ? 3.108 -17.527 -24.118 1.00 90.88 101 LEU A O 1
ATOM 855 N N . THR A 1 102 ? 4.393 -15.917 -24.998 1.00 94.25 102 THR A N 1
ATOM 856 C CA . THR A 1 102 ? 5.492 -16.826 -25.343 1.00 94.25 102 THR A CA 1
ATOM 857 C C . THR A 1 102 ? 6.204 -17.336 -24.078 1.00 94.25 102 THR A C 1
ATOM 859 O O . THR A 1 102 ? 6.233 -16.645 -23.051 1.00 94.25 102 THR A O 1
ATOM 862 N N . PRO A 1 103 ? 6.878 -18.501 -24.126 1.00 91.12 103 PRO A N 1
ATOM 863 C CA . PRO A 1 103 ? 7.619 -19.031 -22.976 1.00 91.12 103 PRO A CA 1
ATOM 864 C C . PRO A 1 103 ? 8.670 -18.061 -22.407 1.00 91.12 103 PRO A C 1
ATOM 866 O O . PRO A 1 103 ? 8.919 -18.035 -21.199 1.00 91.12 103 PRO A O 1
ATOM 869 N N . GLN A 1 104 ? 9.283 -17.233 -23.260 1.00 91.44 104 GLN A N 1
ATOM 870 C CA . GLN A 1 104 ? 10.241 -16.213 -22.833 1.00 91.44 104 GLN A CA 1
ATOM 871 C C . GLN A 1 104 ? 9.545 -15.068 -22.085 1.00 91.44 104 GLN A C 1
ATOM 873 O O . GLN A 1 104 ? 10.028 -14.654 -21.031 1.00 91.44 104 GLN A O 1
ATOM 878 N N . GLN A 1 105 ? 8.386 -14.608 -22.567 1.00 89.00 105 GLN A N 1
ATOM 879 C CA . GLN A 1 105 ? 7.585 -13.577 -21.900 1.00 89.00 105 GLN A CA 1
ATOM 880 C C . GLN A 1 105 ? 7.051 -14.054 -20.544 1.00 89.00 105 GLN A C 1
ATOM 882 O O . GLN A 1 105 ? 7.105 -13.291 -19.580 1.00 89.00 105 GLN A O 1
ATOM 887 N N . LYS A 1 106 ? 6.646 -15.328 -20.417 1.00 85.81 106 LYS A N 1
ATOM 888 C CA . LYS A 1 106 ? 6.260 -15.923 -19.122 1.00 85.81 106 LYS A CA 1
ATOM 889 C C . LYS A 1 106 ? 7.394 -15.842 -18.099 1.00 85.81 106 LYS A C 1
ATOM 891 O O . LYS A 1 106 ? 7.200 -15.330 -16.999 1.00 85.81 106 LYS A O 1
ATOM 896 N N . LYS A 1 107 ? 8.617 -16.223 -18.487 1.00 85.44 107 LYS A N 1
ATOM 897 C CA . LYS A 1 107 ? 9.806 -16.110 -17.617 1.00 85.44 107 LYS A CA 1
ATOM 898 C C . LYS A 1 107 ? 10.124 -14.665 -17.216 1.00 85.44 107 LYS A C 1
ATOM 900 O O . LYS A 1 107 ? 10.634 -14.427 -16.122 1.00 85.44 107 LYS A O 1
ATOM 905 N N . TRP A 1 108 ? 9.866 -13.688 -18.086 1.00 84.81 108 TRP A N 1
ATOM 906 C CA . TRP A 1 108 ? 10.062 -12.268 -17.767 1.00 84.81 108 TRP A CA 1
ATOM 907 C C . TRP A 1 108 ? 9.017 -11.773 -16.772 1.00 84.81 108 TRP A C 1
ATOM 909 O O . TRP A 1 108 ? 9.369 -11.092 -15.805 1.00 84.81 108 TRP A O 1
ATOM 919 N N . LEU A 1 109 ? 7.759 -12.164 -16.980 1.00 81.69 109 LEU A N 1
ATOM 920 C CA . LEU A 1 109 ? 6.656 -11.858 -16.082 1.00 81.69 109 LEU A CA 1
ATOM 921 C C . LEU A 1 109 ? 6.929 -12.423 -14.682 1.00 81.69 109 LEU A C 1
ATOM 923 O O . LEU A 1 109 ? 6.861 -11.681 -13.707 1.00 81.69 109 LEU A O 1
ATOM 927 N N . GLU A 1 110 ? 7.367 -13.679 -14.581 1.00 79.75 110 GLU A N 1
ATOM 928 C CA . GLU A 1 110 ? 7.749 -14.311 -13.311 1.00 79.75 110 GLU A CA 1
ATOM 929 C C . GLU A 1 110 ? 8.959 -13.652 -12.636 1.00 79.75 110 GLU A C 1
ATOM 931 O O . GLU A 1 110 ? 9.042 -13.627 -11.415 1.00 79.75 110 GLU A O 1
ATOM 936 N N . ARG A 1 111 ? 9.914 -13.092 -13.385 1.00 78.81 111 ARG A N 1
ATOM 937 C CA . ARG A 1 111 ? 11.074 -12.397 -12.794 1.00 78.81 111 ARG A CA 1
ATOM 938 C C . ARG A 1 111 ? 10.752 -10.989 -12.311 1.00 78.81 111 ARG A C 1
ATOM 940 O O . ARG A 1 111 ? 11.354 -10.530 -11.341 1.00 78.81 111 ARG A O 1
ATOM 947 N N . ARG A 1 112 ? 9.859 -10.279 -13.008 1.00 71.31 112 ARG A N 1
ATOM 948 C CA . ARG A 1 112 ? 9.494 -8.883 -12.704 1.00 71.31 112 ARG A CA 1
ATOM 949 C C . ARG A 1 112 ? 8.355 -8.793 -11.692 1.00 71.31 112 ARG A C 1
ATOM 951 O O . ARG A 1 112 ? 8.346 -7.883 -10.866 1.00 71.31 112 ARG A O 1
ATOM 958 N N . PHE A 1 113 ? 7.469 -9.780 -11.717 1.00 64.88 113 PHE A N 1
ATOM 959 C CA . PHE A 1 113 ? 6.396 -9.999 -10.757 1.00 64.88 113 PHE A CA 1
ATOM 960 C C . PHE A 1 113 ? 6.591 -11.362 -10.057 1.00 64.88 113 PHE A C 1
ATOM 962 O O . PHE A 1 113 ? 5.700 -12.212 -10.106 1.00 64.88 113 PHE A O 1
ATOM 969 N N . PRO A 1 114 ? 7.751 -11.602 -9.402 1.00 57.72 114 PRO A N 1
ATOM 970 C CA . PRO A 1 114 ? 8.043 -12.873 -8.741 1.00 57.72 114 PRO A CA 1
ATOM 971 C C . PRO A 1 114 ? 7.059 -13.054 -7.610 1.00 57.72 114 PRO A C 1
ATOM 973 O O . PRO A 1 114 ? 7.001 -12.143 -6.793 1.00 57.72 114 PRO A O 1
ATOM 976 N N . PRO A 1 115 ? 6.307 -14.168 -7.538 1.00 53.25 115 PRO A N 1
ATOM 977 C CA . PRO A 1 115 ? 5.052 -14.282 -6.798 1.00 53.25 115 PRO A CA 1
ATOM 978 C C . PRO A 1 115 ? 5.078 -13.513 -5.466 1.00 53.25 115 PRO A C 1
ATOM 980 O O . PRO A 1 115 ? 5.507 -14.057 -4.444 1.00 53.25 115 PRO A O 1
ATOM 983 N N . PRO A 1 116 ? 4.618 -12.240 -5.436 1.00 52.72 116 PRO A N 1
ATOM 984 C CA . PRO A 1 116 ? 4.719 -11.415 -4.246 1.00 52.72 116 PRO A CA 1
ATOM 985 C C . PRO A 1 116 ? 3.334 -11.106 -3.686 1.00 52.72 116 PRO A C 1
ATOM 987 O O . PRO A 1 116 ? 3.213 -10.330 -2.741 1.00 52.72 116 PRO A O 1
ATOM 990 N N . TYR A 1 117 ? 2.285 -11.765 -4.184 1.00 49.03 117 TYR A N 1
ATOM 991 C CA . TYR A 1 117 ? 0.954 -11.661 -3.601 1.00 49.03 117 TYR A CA 1
ATOM 992 C C . TYR A 1 117 ? 0.894 -12.328 -2.226 1.00 49.03 117 TYR A C 1
ATOM 994 O O . TYR A 1 117 ? 0.121 -11.900 -1.382 1.00 49.03 117 TYR A O 1
ATOM 1002 N N . ARG A 1 118 ? 1.802 -13.259 -1.891 1.00 50.25 118 ARG A N 1
ATOM 1003 C CA . ARG A 1 118 ? 1.882 -13.831 -0.537 1.00 50.25 118 ARG A CA 1
ATOM 1004 C C . ARG A 1 118 ? 2.311 -12.842 0.547 1.00 50.25 118 ARG A C 1
ATOM 1006 O O . ARG A 1 118 ? 2.069 -13.151 1.698 1.00 50.25 118 ARG A O 1
ATOM 1013 N N . ARG A 1 119 ? 2.941 -11.692 0.266 1.00 46.06 119 ARG A N 1
ATOM 1014 C CA . ARG A 1 119 ? 3.308 -10.738 1.342 1.00 46.06 119 ARG A CA 1
ATOM 1015 C C . ARG A 1 119 ? 2.135 -9.835 1.745 1.00 46.06 119 ARG A C 1
ATOM 1017 O O . ARG A 1 119 ? 2.049 -9.473 2.911 1.00 46.06 119 ARG A O 1
ATOM 1024 N N . TRP A 1 120 ? 1.217 -9.558 0.818 1.00 45.28 120 TRP A N 1
ATOM 1025 C CA . TRP A 1 120 ? -0.084 -8.941 1.111 1.00 45.28 120 TRP A CA 1
ATOM 1026 C C . TRP A 1 120 ? -1.119 -9.986 1.580 1.00 45.28 120 TRP A C 1
ATOM 1028 O O . TRP A 1 120 ? -1.950 -9.677 2.417 1.00 45.28 120 TRP A O 1
ATOM 1038 N N . LEU A 1 121 ? -0.997 -11.251 1.145 1.00 47.06 121 LEU A N 1
ATOM 1039 C CA . LEU A 1 121 ? -1.862 -12.384 1.529 1.00 47.06 121 LEU A CA 1
ATOM 1040 C C . LEU A 1 121 ? -1.352 -13.230 2.720 1.00 47.06 121 LEU A C 1
ATOM 1042 O O . LEU A 1 121 ? -1.993 -14.208 3.095 1.00 47.06 121 LEU A O 1
ATOM 1046 N N . ARG A 1 122 ? -0.199 -12.907 3.327 1.00 46.03 122 ARG A N 1
ATOM 1047 C CA . ARG A 1 122 ? 0.298 -13.517 4.581 1.00 46.03 122 ARG A CA 1
ATOM 1048 C C . ARG A 1 122 ? 0.145 -12.526 5.726 1.00 46.03 122 ARG A C 1
ATOM 1050 O O . ARG A 1 122 ? 1.126 -12.050 6.286 1.00 46.03 122 ARG A O 1
ATOM 1057 N N . GLN A 1 123 ? -1.088 -12.302 6.143 1.00 43.50 123 GLN A N 1
ATOM 1058 C CA . GLN A 1 123 ? -1.377 -12.484 7.559 1.00 43.50 123 GLN A CA 1
ATOM 1059 C C . GLN A 1 123 ? -2.568 -13.430 7.652 1.00 43.50 123 GLN A C 1
ATOM 1061 O O . GLN A 1 123 ? -3.705 -12.989 7.516 1.00 43.50 123 GLN A O 1
ATOM 1066 N N . PRO A 1 124 ? -2.335 -14.738 7.859 1.00 42.62 124 PRO A N 1
ATOM 1067 C CA . PRO A 1 124 ? -3.388 -15.533 8.444 1.00 42.62 124 PRO A CA 1
ATOM 1068 C C . PRO A 1 124 ? -3.640 -14.919 9.815 1.00 42.62 124 PRO A C 1
ATOM 1070 O O . PRO A 1 124 ? -2.707 -14.742 10.604 1.00 42.62 124 PRO A O 1
ATOM 1073 N N . HIS A 1 125 ? -4.892 -14.564 10.072 1.00 48.06 125 HIS A N 1
ATOM 1074 C CA . HIS A 1 125 ? -5.413 -14.430 11.415 1.00 48.06 125 HIS A CA 1
ATOM 1075 C C . HIS A 1 125 ? -4.965 -15.652 12.236 1.00 48.06 125 HIS A C 1
ATOM 1077 O O . HIS A 1 125 ? -5.594 -16.703 12.198 1.00 48.06 125 HIS A O 1
ATOM 1083 N N . ARG A 1 126 ? -3.856 -15.536 12.976 1.00 40.75 126 ARG A N 1
ATOM 1084 C CA . ARG A 1 126 ? -3.662 -16.332 14.186 1.00 40.75 126 ARG A CA 1
ATOM 1085 C C . ARG A 1 126 ? -4.513 -15.660 15.251 1.00 40.75 126 ARG A C 1
ATOM 1087 O O . ARG A 1 126 ? -4.014 -14.856 16.029 1.00 40.75 126 ARG A O 1
ATOM 1094 N N . VAL A 1 127 ? -5.808 -15.952 15.208 1.00 39.78 127 VAL A N 1
ATOM 1095 C CA . VAL A 1 127 ? -6.638 -15.895 16.406 1.00 39.78 127 VAL A CA 1
ATOM 1096 C C . VAL A 1 127 ? -6.241 -17.139 17.199 1.00 39.78 127 VAL A C 1
ATOM 1098 O O . VAL A 1 127 ? -6.466 -18.262 16.750 1.00 39.78 127 VAL A O 1
ATOM 1101 N N . ARG A 1 128 ? -5.501 -16.923 18.284 1.00 34.69 128 ARG A N 1
ATOM 1102 C CA . ARG A 1 128 ? -5.595 -17.775 19.466 1.00 34.69 128 ARG A CA 1
ATOM 1103 C C . ARG A 1 128 ? -6.592 -17.106 20.392 1.00 34.69 128 ARG A C 1
ATOM 1105 O O . ARG A 1 128 ? -6.566 -15.854 20.416 1.00 34.69 128 ARG A O 1
#

pLDDT: mean 78.75, std 15.09, range [34.69, 96.5]

Foldseek 3Di:
DDPVVVVVVVVVVVVVVVVVVVVVVVVVVVVVVVCVVVQCLDLVSVLVVCCVVVVDDPVVNVVSSVVSNVVSVVVNVVVVVVLVVVVVVVVVVCVVCVVVDDPVRVVVCCVVPVPPSVVVVPDDPPPD

Sequence (128 aa):
MNVKTKTALIIILTLLIGILLGAGLHRLYLQHRLRRIVNLQRPFLMTRMMERVIQPSPEQREEIQKILRRHTQRLLDIRRDFEEKMRKEVEAIRQEIDPLLTPQQKKWLERRFPPPYRRWLRQPHRVR

Secondary structure (DSSP, 8-state):
--HHHHHHHHHHHHHHHHHHHHHHHHHHHHHHHHHHHHHHTSHHHHHHHHHHHH---HHHHHHHHHHHHHHHHHHHHHHHHHHHHHHHHHHHHHHHHGGGS-HHHHHHHHHHS-S-HHHHS-------